Protein AF-A0A139N6Y9-F1 (afdb_monomer_lite)

Sequence (65 aa):
MITFCFLAAQ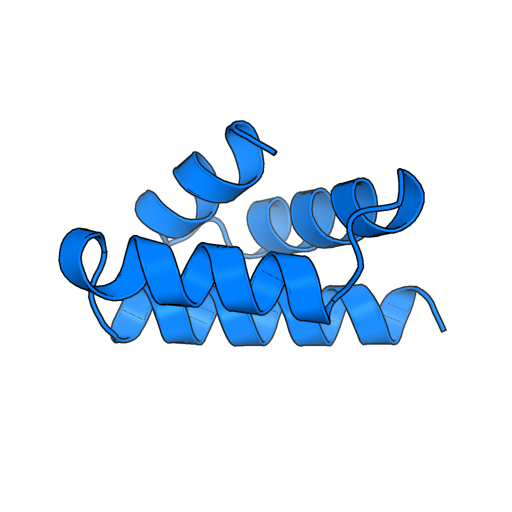GGVEPQLTSHAAANMKIGNDKAFLIAVISNALPFIGYPRSLNALRCVNEAADKLK

Organism: NCBI:txid315405

Foldseek 3Di:
DVVLLVDLQVPPNLVVNLVVLLVCVVVPCALVNQLVVLVVCCVPRHDVSSVSSNVSNVVSVVVVD

pLDDT: mean 97.57, std 2.85, range [78.19, 98.75]

Radius of gyration: 10.27 Å; chains: 1; bounding box: 25×18×28 Å

Secondary structure (DSSP, 8-state):
-HHHHHHHHH-S-HHHHHHHHHHHHHTT--HHHHHHHHHHHHHHHHHHHHHHHHHHHHHHHHTT-

Structure (mmCIF, N/CA/C/O backbone):
data_AF-A0A139N6Y9-F1
#
_entry.id   AF-A0A139N6Y9-F1
#
loop_
_atom_site.group_PDB
_atom_site.id
_atom_site.type_symbol
_atom_site.label_atom_id
_atom_site.label_alt_id
_atom_site.label_comp_id
_atom_site.label_asym_id
_atom_site.label_entity_id
_atom_site.label_seq_id
_atom_site.pdbx_PDB_ins_code
_atom_site.Cartn_x
_atom_site.Cartn_y
_atom_site.Cartn_z
_atom_site.occupancy
_atom_site.B_iso_or_equiv
_atom_site.auth_seq_id
_atom_site.auth_comp_id
_atom_site.auth_asym_id
_atom_site.auth_atom_id
_atom_site.pdbx_PDB_model_num
ATOM 1 N N . MET A 1 1 ? -3.740 10.401 0.062 1.00 95.25 1 MET A N 1
ATOM 2 C CA . MET A 1 1 ? -3.627 9.570 -1.154 1.00 95.25 1 MET A CA 1
ATOM 3 C C . MET A 1 1 ? -2.260 9.646 -1.839 1.00 95.25 1 MET A C 1
ATOM 5 O O . MET A 1 1 ? -1.576 8.635 -1.845 1.00 95.25 1 MET A O 1
ATOM 9 N N . ILE A 1 2 ? -1.810 10.798 -2.357 1.00 97.31 2 ILE A N 1
ATOM 10 C CA . ILE A 1 2 ? -0.558 10.884 -3.149 1.00 97.31 2 ILE A CA 1
ATOM 11 C C . ILE A 1 2 ? 0.687 10.328 -2.429 1.00 97.31 2 ILE A C 1
ATOM 13 O O . ILE A 1 2 ? 1.448 9.562 -3.012 1.00 97.31 2 ILE A O 1
ATOM 17 N N . THR A 1 3 ? 0.836 10.607 -1.131 1.00 98.25 3 THR A N 1
ATOM 18 C CA . THR A 1 3 ? 1.946 10.090 -0.315 1.00 98.25 3 THR A CA 1
ATOM 19 C C . THR A 1 3 ? 1.957 8.565 -0.233 1.00 98.25 3 THR A C 1
ATOM 21 O O . THR A 1 3 ? 3.016 7.960 -0.313 1.00 98.25 3 THR A O 1
ATOM 24 N N . PHE A 1 4 ? 0.789 7.922 -0.131 1.00 98.56 4 PHE A N 1
ATOM 25 C CA . PHE A 1 4 ? 0.701 6.458 -0.119 1.00 98.56 4 PHE A CA 1
ATOM 26 C C . PHE A 1 4 ? 1.209 5.866 -1.440 1.00 98.56 4 PHE A C 1
ATOM 28 O O . PHE A 1 4 ? 1.972 4.905 -1.414 1.00 98.56 4 PHE A O 1
ATOM 35 N N . CYS A 1 5 ? 0.861 6.475 -2.579 1.00 98.44 5 CYS A N 1
ATOM 36 C CA . CYS A 1 5 ? 1.343 6.032 -3.887 1.00 98.44 5 CYS A CA 1
ATOM 37 C C . CYS A 1 5 ? 2.870 6.156 -4.003 1.00 98.44 5 CYS A C 1
ATOM 39 O O . CYS A 1 5 ? 3.522 5.228 -4.473 1.00 98.44 5 CYS A O 1
ATOM 41 N N . PHE A 1 6 ? 3.451 7.266 -3.536 1.00 98.38 6 PHE A N 1
ATOM 42 C CA . PHE A 1 6 ? 4.905 7.457 -3.564 1.00 98.38 6 PHE A CA 1
ATOM 43 C C . PHE A 1 6 ? 5.645 6.500 -2.634 1.00 98.38 6 PHE A C 1
ATOM 45 O O . PHE A 1 6 ? 6.647 5.928 -3.047 1.00 98.38 6 PHE A O 1
ATOM 52 N N . LEU A 1 7 ? 5.134 6.253 -1.427 1.00 98.62 7 LEU A N 1
ATOM 53 C CA . LEU A 1 7 ? 5.738 5.288 -0.505 1.00 98.62 7 LEU A CA 1
ATOM 54 C C . LEU A 1 7 ? 5.657 3.852 -1.047 1.00 98.62 7 LEU A C 1
ATOM 56 O O . LEU A 1 7 ? 6.638 3.113 -0.974 1.00 98.62 7 LEU A O 1
ATOM 60 N N . ALA A 1 8 ? 4.524 3.471 -1.652 1.00 98.44 8 ALA A N 1
ATOM 61 C CA . ALA A 1 8 ? 4.369 2.173 -2.310 1.00 98.44 8 ALA A CA 1
ATOM 62 C C . ALA A 1 8 ? 5.339 2.014 -3.492 1.00 98.44 8 ALA A C 1
ATOM 64 O O . ALA A 1 8 ? 5.933 0.952 -3.673 1.00 98.44 8 ALA A O 1
ATOM 65 N N . ALA A 1 9 ? 5.536 3.078 -4.274 1.00 98.25 9 ALA A N 1
ATOM 66 C CA . ALA A 1 9 ? 6.478 3.082 -5.384 1.00 98.25 9 ALA A CA 1
ATOM 67 C C . ALA A 1 9 ? 7.942 3.106 -4.929 1.00 98.25 9 ALA A C 1
ATOM 69 O O . ALA A 1 9 ? 8.766 2.494 -5.596 1.00 98.25 9 ALA A O 1
ATOM 70 N N . GLN A 1 10 ? 8.286 3.774 -3.826 1.00 97.81 10 GLN A N 1
ATOM 71 C CA . GLN A 1 10 ? 9.663 3.895 -3.340 1.00 97.81 10 GLN A CA 1
ATOM 72 C C . GLN A 1 10 ? 10.220 2.551 -2.844 1.00 97.81 10 GLN A C 1
ATOM 74 O O . GLN A 1 10 ? 11.324 2.167 -3.232 1.00 97.81 10 GLN A O 1
ATOM 79 N N . GLY A 1 11 ? 9.435 1.810 -2.052 1.00 93.88 11 GLY A N 1
ATOM 80 C CA . GLY A 1 11 ? 9.874 0.573 -1.393 1.00 93.88 11 GLY A CA 1
ATOM 81 C C . GLY A 1 11 ? 10.859 0.812 -0.236 1.00 93.88 11 GLY A C 1
ATOM 82 O O . GLY A 1 11 ? 11.443 1.887 -0.119 1.00 93.88 11 GLY A O 1
ATOM 83 N N . GLY A 1 12 ? 11.017 -0.177 0.656 1.00 96.31 12 GLY A N 1
ATOM 84 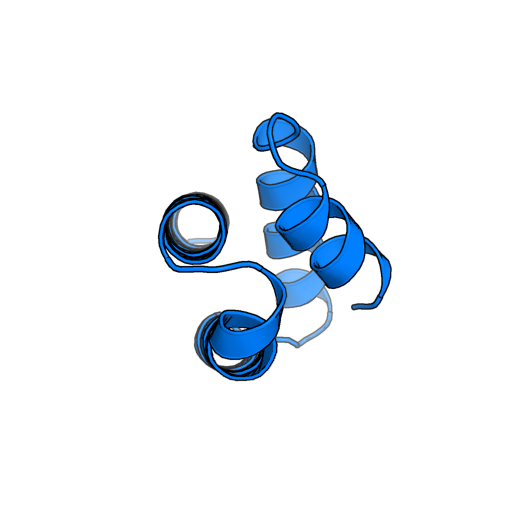C CA . GLY A 1 12 ? 11.905 -0.069 1.829 1.00 96.31 12 GLY A CA 1
ATOM 85 C C . GLY A 1 12 ? 11.442 0.940 2.889 1.00 96.31 12 GLY A C 1
ATOM 86 O O . GLY A 1 12 ? 12.225 1.367 3.734 1.00 96.31 12 GLY A O 1
ATOM 87 N N . VAL A 1 13 ? 10.177 1.358 2.813 1.00 98.31 13 VAL A N 1
ATOM 88 C CA . VAL A 1 13 ? 9.527 2.351 3.684 1.00 98.31 13 VAL A CA 1
ATOM 89 C C . VAL A 1 13 ? 8.203 1.806 4.230 1.00 98.31 13 VAL A C 1
ATOM 91 O O . VAL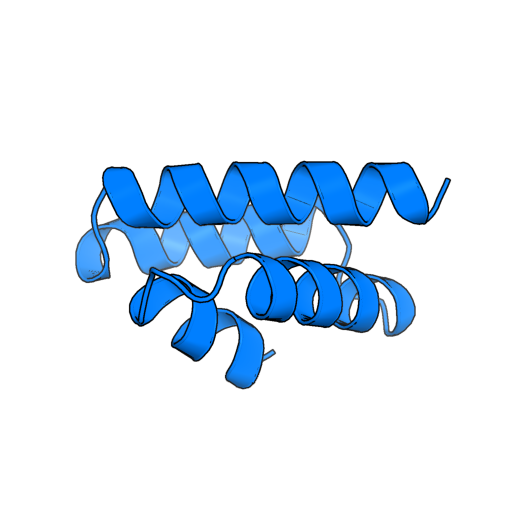 A 1 13 ? 7.215 2.523 4.384 1.00 98.31 13 VAL A O 1
ATOM 94 N N . GLU A 1 14 ? 8.145 0.497 4.477 1.00 98.25 14 GLU A N 1
ATOM 95 C CA . GLU A 1 14 ? 6.930 -0.210 4.877 1.00 98.25 14 GLU A CA 1
ATOM 96 C C . GLU A 1 14 ? 6.285 0.326 6.170 1.00 98.25 14 GLU A C 1
ATOM 98 O O . GLU A 1 14 ? 5.060 0.448 6.184 1.00 98.25 14 GLU A O 1
ATOM 103 N N . PRO A 1 15 ? 7.023 0.733 7.226 1.00 98.25 15 PRO A N 1
ATOM 104 C CA . PRO A 1 15 ? 6.410 1.363 8.400 1.00 98.25 15 PRO A CA 1
ATOM 105 C C . PRO A 1 15 ? 5.638 2.652 8.066 1.00 98.25 15 PRO A C 1
ATOM 107 O O . PRO A 1 15 ? 4.535 2.867 8.575 1.00 98.25 15 PRO A O 1
ATOM 110 N N . GLN A 1 16 ? 6.188 3.490 7.183 1.00 98.69 16 GLN A N 1
ATOM 111 C CA . GLN A 1 16 ? 5.562 4.721 6.701 1.00 98.69 16 GLN A CA 1
ATOM 112 C C . GLN A 1 16 ? 4.383 4.397 5.781 1.00 98.69 16 GLN A C 1
ATOM 114 O O . GLN A 1 16 ? 3.327 5.019 5.866 1.00 98.69 16 GLN A O 1
ATOM 119 N N . LEU A 1 17 ? 4.525 3.391 4.917 1.00 98.69 17 LEU A N 1
ATOM 120 C CA . LEU A 1 17 ? 3.442 2.949 4.048 1.00 98.69 17 LEU A CA 1
ATOM 121 C C . LEU A 1 17 ? 2.240 2.444 4.862 1.00 98.69 17 LEU A C 1
ATOM 123 O O . LEU A 1 17 ? 1.109 2.839 4.579 1.00 98.69 17 LEU A O 1
ATOM 127 N N . THR A 1 18 ? 2.472 1.647 5.910 1.00 98.69 18 THR A N 1
ATOM 128 C CA . THR A 1 18 ? 1.424 1.164 6.822 1.00 98.69 18 THR A CA 1
ATOM 129 C C . THR A 1 18 ? 0.757 2.318 7.580 1.00 98.69 18 THR A C 1
ATOM 131 O O . THR A 1 18 ? -0.471 2.354 7.675 1.00 98.69 18 THR A O 1
ATOM 134 N N . SER A 1 19 ? 1.518 3.299 8.088 1.00 98.25 19 SER A N 1
ATOM 135 C CA . SER A 1 19 ? 0.930 4.450 8.795 1.00 98.25 19 SER A CA 1
ATOM 136 C C . SER A 1 19 ? 0.080 5.326 7.867 1.00 98.25 19 SER A C 1
ATOM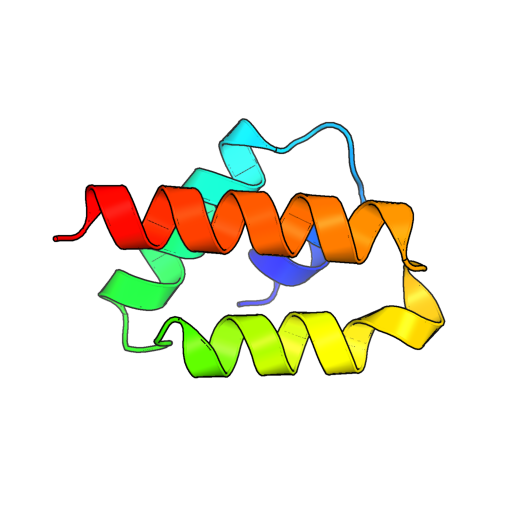 138 O O . SER A 1 19 ? -1.031 5.722 8.232 1.00 98.25 19 SER A O 1
ATOM 140 N N . HIS A 1 20 ? 0.536 5.558 6.634 1.00 98.44 20 HIS A N 1
ATOM 141 C CA . HIS A 1 20 ? -0.234 6.284 5.629 1.00 98.44 20 HIS A CA 1
ATOM 142 C C . HIS A 1 20 ? -1.439 5.486 5.113 1.00 98.44 20 HIS A C 1
ATOM 144 O O . HIS A 1 20 ? -2.465 6.096 4.813 1.00 98.44 20 HIS A O 1
ATOM 150 N N . ALA A 1 21 ? -1.377 4.154 5.041 1.00 98.56 21 ALA A N 1
ATOM 151 C CA . ALA A 1 21 ? -2.544 3.324 4.739 1.00 98.56 21 ALA A CA 1
ATOM 152 C C . ALA A 1 21 ? -3.629 3.484 5.818 1.00 98.56 21 ALA A C 1
ATOM 154 O O . ALA A 1 21 ? -4.777 3.787 5.492 1.00 98.56 21 ALA A O 1
ATOM 155 N N . ALA A 1 22 ? -3.254 3.398 7.099 1.00 98.38 22 ALA A N 1
ATOM 156 C CA . ALA A 1 22 ? -4.181 3.602 8.213 1.00 98.38 22 ALA A CA 1
ATOM 157 C C . ALA A 1 22 ? -4.784 5.018 8.213 1.00 98.38 22 ALA A C 1
ATOM 159 O O . ALA A 1 22 ? -5.984 5.189 8.424 1.00 98.38 22 ALA A O 1
ATOM 160 N N . ALA A 1 23 ? -3.970 6.041 7.933 1.00 98.06 23 ALA A N 1
ATOM 161 C CA . ALA A 1 23 ? -4.447 7.416 7.818 1.00 98.06 23 ALA A CA 1
ATOM 162 C C . ALA A 1 23 ? -5.460 7.591 6.674 1.00 98.06 23 ALA A C 1
ATOM 164 O O . ALA A 1 23 ? -6.456 8.282 6.862 1.00 98.06 23 ALA A O 1
ATOM 165 N N . ASN A 1 24 ? -5.249 6.945 5.517 1.00 98.38 24 ASN A N 1
ATOM 166 C CA . ASN A 1 24 ? -6.216 6.975 4.412 1.00 98.38 24 ASN A CA 1
ATOM 167 C C . ASN A 1 24 ? -7.558 6.335 4.822 1.00 98.38 24 ASN A C 1
ATOM 169 O O . ASN A 1 24 ? -8.604 6.922 4.554 1.00 98.38 24 ASN A O 1
ATOM 173 N N . MET A 1 25 ? -7.543 5.203 5.535 1.00 98.12 25 MET A N 1
ATOM 174 C CA . MET A 1 25 ? -8.776 4.559 6.016 1.00 98.12 25 MET A CA 1
ATOM 175 C C . MET A 1 25 ? -9.554 5.434 7.005 1.00 98.12 25 MET A C 1
ATOM 177 O O . MET A 1 25 ? -10.776 5.512 6.921 1.00 98.12 25 MET A O 1
ATOM 181 N N . LYS A 1 26 ? -8.862 6.171 7.884 1.00 96.94 26 LYS A N 1
ATOM 182 C CA . LYS A 1 26 ? -9.498 7.114 8.825 1.00 96.94 26 LYS A CA 1
ATOM 183 C C . LYS A 1 26 ? -10.194 8.299 8.150 1.00 96.94 26 LYS A C 1
ATOM 185 O O . LYS A 1 26 ? -11.052 8.915 8.772 1.00 96.94 26 LYS A O 1
ATOM 190 N N . ILE A 1 27 ? -9.833 8.623 6.907 1.00 96.69 27 ILE A N 1
ATOM 191 C CA . ILE A 1 27 ? -10.444 9.715 6.131 1.00 96.69 27 ILE A CA 1
ATOM 192 C C . ILE A 1 27 ? -11.403 9.205 5.042 1.00 96.69 27 ILE A C 1
ATOM 194 O O . ILE A 1 27 ? -11.735 9.952 4.126 1.00 96.69 27 ILE A O 1
ATOM 198 N N . GLY A 1 28 ? -11.841 7.943 5.128 1.00 96.06 28 GLY A N 1
ATOM 199 C CA . GLY A 1 28 ? -12.883 7.370 4.266 1.00 96.06 28 GLY A CA 1
ATOM 200 C C . GLY A 1 28 ? -12.390 6.556 3.066 1.00 96.06 28 GLY A C 1
ATOM 201 O O . GLY A 1 28 ? -13.207 5.957 2.376 1.00 96.06 28 GLY A O 1
ATOM 202 N N . ASN A 1 29 ? -11.078 6.472 2.827 1.00 97.94 29 ASN A N 1
ATOM 203 C CA . ASN A 1 29 ? -10.517 5.605 1.786 1.00 97.94 29 ASN A CA 1
ATOM 204 C C . ASN A 1 29 ? -10.331 4.194 2.344 1.00 97.94 29 ASN A C 1
ATOM 206 O O . ASN A 1 29 ? -9.288 3.883 2.925 1.00 97.94 29 ASN A O 1
ATOM 210 N N . ASP A 1 30 ? -11.356 3.360 2.203 1.00 97.00 30 ASP A N 1
ATOM 211 C CA . ASP A 1 30 ? -11.371 2.019 2.775 1.00 97.00 30 ASP A CA 1
ATOM 212 C C . ASP A 1 30 ? -10.277 1.083 2.213 1.00 97.00 30 ASP A C 1
ATOM 214 O O . ASP A 1 30 ? -9.528 1.383 1.275 1.00 97.00 30 ASP A O 1
ATOM 218 N N . LYS A 1 31 ? -10.171 -0.100 2.823 1.00 98.12 31 LYS A N 1
ATOM 219 C CA . LYS A 1 31 ? -9.207 -1.129 2.424 1.00 98.12 31 LYS A CA 1
ATOM 220 C C . LYS A 1 31 ? -9.344 -1.526 0.950 1.00 98.12 31 LYS A C 1
ATOM 222 O O . LYS A 1 31 ? -8.326 -1.717 0.286 1.00 98.12 31 LYS A O 1
ATOM 227 N N . ALA A 1 32 ? -10.569 -1.674 0.449 1.00 98.44 32 ALA A N 1
ATOM 228 C CA . ALA A 1 32 ? -10.817 -2.112 -0.922 1.00 98.44 32 ALA A CA 1
ATOM 229 C C . ALA A 1 32 ? -10.341 -1.056 -1.928 1.00 98.44 32 ALA A C 1
ATOM 231 O O . ALA A 1 32 ? -9.682 -1.391 -2.914 1.00 98.44 32 ALA A O 1
ATOM 232 N N . PHE A 1 33 ? -10.575 0.220 -1.627 1.00 98.56 33 PHE A N 1
ATOM 233 C CA . PHE A 1 33 ? -10.086 1.340 -2.414 1.00 98.56 33 PHE A CA 1
ATOM 234 C C . PHE A 1 33 ? -8.555 1.358 -2.494 1.00 98.56 33 PHE A C 1
ATOM 236 O O . PHE A 1 33 ? -7.994 1.465 -3.584 1.00 98.56 33 PHE A O 1
ATOM 243 N N . LEU A 1 34 ? -7.851 1.171 -1.372 1.00 98.69 34 LEU A N 1
ATOM 244 C CA . LEU A 1 34 ? -6.383 1.124 -1.384 1.00 98.69 34 LEU A CA 1
ATOM 245 C C . LEU A 1 34 ? -5.833 -0.066 -2.185 1.00 98.69 34 LEU A C 1
ATOM 247 O O . LEU A 1 34 ? -4.827 0.079 -2.881 1.00 98.69 34 LEU A O 1
ATOM 251 N N . ILE A 1 35 ? -6.500 -1.223 -2.145 1.00 98.75 35 ILE A N 1
ATOM 252 C CA . ILE A 1 35 ? -6.147 -2.384 -2.979 1.00 98.75 35 ILE A CA 1
ATOM 253 C C . ILE A 1 35 ? -6.338 -2.063 -4.468 1.00 98.75 35 ILE A C 1
ATOM 255 O O . ILE A 1 35 ? -5.478 -2.411 -5.280 1.00 98.75 35 ILE A O 1
ATOM 259 N N . ALA A 1 36 ? -7.414 -1.364 -4.837 1.00 98.75 36 ALA A N 1
ATOM 260 C CA . ALA A 1 36 ? -7.641 -0.927 -6.214 1.00 98.75 36 ALA A CA 1
ATOM 261 C C . ALA A 1 36 ? -6.548 0.048 -6.690 1.00 98.75 36 ALA A C 1
ATOM 263 O O . ALA A 1 36 ? -6.031 -0.102 -7.797 1.00 98.75 36 ALA A O 1
ATOM 264 N N . VAL A 1 37 ? -6.124 0.983 -5.831 1.00 98.56 37 VAL A N 1
ATOM 265 C CA . VAL A 1 37 ? -5.001 1.895 -6.111 1.00 98.56 37 VAL A CA 1
ATOM 266 C C . VAL A 1 37 ? -3.697 1.121 -6.335 1.00 98.56 37 VAL A C 1
ATOM 268 O O . VAL A 1 37 ? -3.005 1.370 -7.320 1.00 98.56 37 VAL A O 1
ATOM 271 N N . ILE A 1 38 ? -3.372 0.147 -5.476 1.00 98.62 38 ILE A N 1
ATOM 272 C CA . ILE A 1 38 ? -2.184 -0.710 -5.656 1.00 98.62 38 ILE A CA 1
ATOM 273 C C . ILE A 1 38 ? -2.270 -1.503 -6.968 1.00 98.62 38 ILE A C 1
ATOM 275 O O . ILE A 1 38 ? -1.270 -1.636 -7.673 1.00 98.62 38 ILE A O 1
ATOM 279 N N . SER A 1 39 ? -3.456 -2.015 -7.302 1.00 98.44 39 SER A N 1
ATOM 280 C CA . SER A 1 39 ? -3.689 -2.799 -8.520 1.00 98.44 39 SER A CA 1
ATOM 281 C C . SER A 1 39 ? -3.497 -1.954 -9.778 1.00 98.44 39 SER A C 1
ATOM 283 O O . SER A 1 39 ? -2.882 -2.411 -10.736 1.00 98.44 39 SER A O 1
ATOM 285 N N . ASN A 1 40 ? -3.949 -0.698 -9.757 1.00 98.25 40 ASN A N 1
ATOM 286 C CA . ASN A 1 40 ? -3.703 0.253 -10.839 1.00 98.25 40 ASN A CA 1
ATOM 287 C C . ASN A 1 40 ? -2.211 0.611 -10.964 1.00 98.25 40 ASN A C 1
ATOM 289 O O . ASN A 1 40 ? -1.707 0.770 -12.072 1.00 98.25 40 ASN A O 1
ATOM 293 N N . ALA A 1 41 ? -1.492 0.682 -9.840 1.00 97.94 41 ALA A N 1
ATOM 294 C CA . ALA A 1 41 ? -0.062 0.975 -9.816 1.00 97.94 41 ALA A CA 1
ATOM 295 C C . ALA A 1 41 ? 0.828 -0.212 -10.243 1.00 97.94 41 ALA A C 1
ATOM 297 O O . ALA A 1 41 ? 1.997 -0.003 -10.570 1.00 97.94 41 ALA A O 1
ATOM 298 N N . LEU A 1 42 ? 0.302 -1.444 -10.252 1.00 98.19 42 LEU A N 1
ATOM 299 C CA . LEU A 1 42 ? 1.065 -2.674 -10.504 1.00 98.19 42 LEU A CA 1
ATOM 300 C C . LEU A 1 42 ? 1.911 -2.643 -11.791 1.00 98.19 42 LEU A C 1
ATOM 302 O O . LEU A 1 42 ? 3.081 -3.022 -11.704 1.00 98.19 42 LEU A O 1
ATOM 306 N N . PRO A 1 43 ? 1.419 -2.155 -12.949 1.00 98.38 43 PRO A N 1
ATOM 307 C CA . PRO A 1 43 ? 2.230 -2.067 -14.166 1.00 98.38 43 PRO A CA 1
ATOM 308 C C . PRO A 1 43 ? 3.442 -1.131 -14.037 1.00 98.38 43 PRO A C 1
ATOM 310 O O . PRO A 1 43 ? 4.399 -1.268 -14.790 1.00 98.38 43 PRO A O 1
ATOM 313 N N . PHE A 1 44 ? 3.412 -0.190 -13.088 1.00 98.00 44 PHE A N 1
ATOM 314 C CA . PHE A 1 44 ? 4.443 0.835 -12.912 1.00 98.00 44 PHE A CA 1
ATOM 315 C C . PHE A 1 44 ? 5.464 0.486 -11.826 1.00 98.00 44 PHE A C 1
ATOM 317 O O . PHE A 1 44 ? 6.616 0.902 -11.915 1.00 98.00 44 PHE A O 1
ATOM 324 N N . ILE A 1 45 ? 5.051 -0.252 -10.790 1.00 98.00 45 ILE A N 1
ATOM 325 C CA . ILE A 1 45 ? 5.906 -0.561 -9.627 1.00 98.00 45 ILE A CA 1
ATOM 326 C C . ILE A 1 45 ? 6.261 -2.051 -9.503 1.00 98.00 45 ILE A C 1
ATOM 328 O O . ILE A 1 45 ? 7.145 -2.402 -8.720 1.00 98.00 45 ILE A O 1
ATOM 332 N N . GLY A 1 46 ? 5.609 -2.920 -10.283 1.00 98.44 46 GLY A N 1
ATOM 333 C CA . GLY A 1 46 ? 5.841 -4.363 -10.321 1.00 98.44 46 GLY A CA 1
ATOM 334 C C . GLY A 1 46 ? 5.309 -5.129 -9.103 1.00 98.44 46 GLY A C 1
ATOM 335 O O . GLY A 1 46 ? 5.019 -4.571 -8.04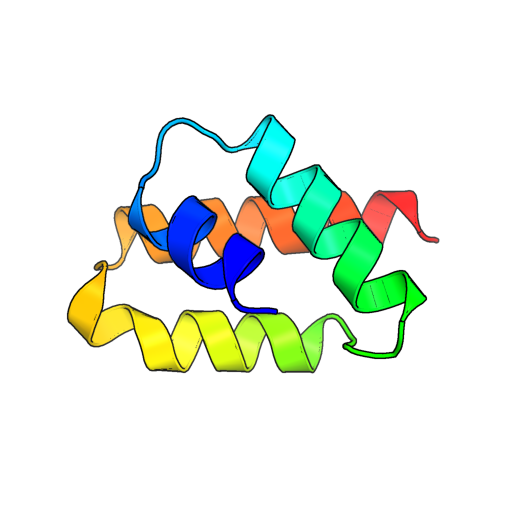3 1.00 98.44 46 GLY A O 1
ATOM 336 N N . TYR A 1 47 ? 5.227 -6.457 -9.242 1.00 98.19 47 TYR A N 1
ATOM 337 C CA . TYR A 1 47 ? 4.702 -7.346 -8.200 1.00 98.19 47 TYR A CA 1
ATOM 338 C C . TYR A 1 47 ? 5.384 -7.208 -6.832 1.00 98.19 47 TYR A C 1
ATOM 340 O O . TYR A 1 47 ? 4.652 -7.120 -5.849 1.00 98.19 47 TYR A O 1
ATOM 348 N N . PRO A 1 48 ? 6.727 -7.152 -6.706 1.00 98.06 48 PRO A N 1
ATOM 349 C CA . PRO A 1 48 ? 7.361 -7.111 -5.387 1.00 98.06 48 PRO A CA 1
ATOM 350 C C . PRO A 1 48 ? 6.883 -5.934 -4.525 1.00 98.06 48 PRO A C 1
ATOM 352 O O . PRO A 1 48 ? 6.544 -6.110 -3.356 1.00 98.06 48 PRO A O 1
ATOM 355 N N . ARG A 1 49 ? 6.778 -4.737 -5.116 1.00 98.31 49 ARG A N 1
ATOM 356 C CA . ARG A 1 49 ? 6.336 -3.532 -4.399 1.00 98.31 49 ARG A CA 1
ATOM 357 C C . ARG A 1 49 ? 4.834 -3.543 -4.143 1.00 98.31 49 ARG A C 1
ATOM 359 O O . ARG A 1 49 ? 4.408 -3.221 -3.036 1.00 98.31 49 ARG A O 1
ATOM 366 N N . SER A 1 50 ? 4.034 -3.979 -5.118 1.00 98.56 50 SER A N 1
ATOM 367 C CA . SER A 1 50 ? 2.588 -4.140 -4.931 1.00 98.56 50 SER A CA 1
ATOM 368 C C . SER A 1 50 ? 2.260 -5.136 -3.814 1.00 98.56 50 SER A C 1
ATOM 370 O O . SER A 1 50 ? 1.394 -4.857 -2.989 1.00 98.56 50 SER A O 1
ATOM 372 N N . LEU A 1 51 ? 2.972 -6.263 -3.724 1.00 98.50 51 LEU A N 1
ATOM 373 C CA . LEU A 1 51 ? 2.779 -7.259 -2.665 1.00 98.50 51 LEU A CA 1
ATOM 374 C C . LEU A 1 51 ? 3.177 -6.717 -1.283 1.00 98.50 51 LEU A C 1
ATOM 376 O O . LEU A 1 51 ? 2.426 -6.903 -0.322 1.00 98.50 51 LEU A O 1
ATOM 380 N N . ASN A 1 52 ? 4.289 -5.978 -1.179 1.00 98.56 52 ASN A N 1
ATOM 381 C CA . ASN A 1 52 ? 4.652 -5.285 0.063 1.00 98.56 52 ASN A CA 1
ATOM 382 C C . ASN A 1 52 ? 3.571 -4.276 0.478 1.00 98.56 52 ASN A C 1
ATOM 384 O O . ASN A 1 52 ? 3.183 -4.234 1.645 1.00 98.56 52 ASN A O 1
ATOM 388 N N . ALA A 1 53 ? 3.034 -3.511 -0.476 1.00 98.62 53 ALA A N 1
ATOM 389 C CA . ALA A 1 53 ? 1.960 -2.560 -0.217 1.00 98.62 53 ALA A CA 1
ATOM 390 C C . ALA A 1 53 ? 0.666 -3.246 0.248 1.00 98.62 53 ALA A C 1
ATOM 392 O O . ALA A 1 53 ? 0.032 -2.769 1.190 1.00 98.62 53 ALA A O 1
ATOM 393 N N . LEU A 1 54 ? 0.297 -4.388 -0.345 1.00 98.69 54 LEU A N 1
ATOM 394 C CA . LEU A 1 54 ? -0.856 -5.182 0.095 1.00 98.69 54 LEU A CA 1
ATOM 395 C C . LEU A 1 54 ? -0.686 -5.673 1.537 1.00 98.69 54 LEU A C 1
ATOM 397 O O . LEU A 1 54 ? -1.627 -5.578 2.326 1.00 98.69 54 LEU A O 1
ATOM 401 N N . ARG A 1 55 ? 0.513 -6.142 1.910 1.00 98.75 55 ARG A N 1
ATOM 402 C CA . ARG A 1 55 ? 0.824 -6.505 3.301 1.00 98.75 55 ARG A CA 1
ATOM 403 C C . ARG A 1 55 ? 0.641 -5.310 4.243 1.00 98.75 55 ARG A C 1
ATOM 405 O O . ARG A 1 55 ? -0.071 -5.440 5.234 1.00 98.75 55 ARG A O 1
ATOM 412 N N . CYS A 1 56 ? 1.201 -4.145 3.908 1.00 98.69 56 CYS A N 1
ATOM 413 C CA . CYS A 1 56 ? 1.046 -2.916 4.697 1.00 98.69 56 CYS A CA 1
ATOM 414 C C . CYS A 1 56 ? -0.425 -2.494 4.858 1.00 98.69 56 CYS A C 1
ATOM 416 O O . CYS A 1 56 ? -0.841 -2.102 5.947 1.00 98.69 56 CYS A O 1
ATOM 418 N N . VAL A 1 57 ? -1.232 -2.593 3.795 1.00 98.69 57 VAL A N 1
ATOM 419 C CA . VAL A 1 57 ? -2.676 -2.303 3.840 1.00 98.69 57 VAL A CA 1
ATOM 420 C C . VAL A 1 57 ? -3.413 -3.280 4.760 1.00 98.69 57 VAL A C 1
ATOM 422 O O . VAL A 1 57 ? -4.273 -2.851 5.528 1.00 98.69 57 VAL A O 1
ATOM 425 N N . ASN A 1 58 ? -3.078 -4.573 4.722 1.00 98.56 58 ASN A N 1
ATOM 426 C CA . ASN A 1 58 ? -3.665 -5.567 5.624 1.00 98.56 58 ASN A CA 1
ATOM 427 C C . ASN A 1 58 ? -3.319 -5.276 7.091 1.00 98.56 58 ASN A C 1
ATOM 429 O O . ASN A 1 58 ? -4.224 -5.193 7.915 1.00 98.56 58 ASN A O 1
ATOM 433 N N . GLU A 1 59 ? -2.045 -5.024 7.396 1.00 98.56 59 GLU A N 1
ATOM 434 C CA . GLU A 1 59 ? -1.596 -4.670 8.750 1.00 98.56 59 GLU A CA 1
ATOM 435 C C . GLU A 1 59 ? -2.253 -3.388 9.272 1.00 98.56 59 GLU A C 1
ATOM 437 O O . GLU A 1 59 ? -2.599 -3.294 10.449 1.00 98.56 59 GLU A O 1
ATOM 442 N N . ALA A 1 60 ? -2.423 -2.384 8.408 1.00 98.19 60 ALA A N 1
ATOM 443 C CA . ALA A 1 60 ? -3.108 -1.148 8.758 1.00 98.19 60 ALA A CA 1
ATOM 444 C C . ALA A 1 60 ? -4.587 -1.392 9.084 1.00 98.19 60 ALA A C 1
ATOM 446 O O . ALA A 1 60 ? -5.078 -0.876 10.085 1.00 98.19 60 ALA A O 1
ATOM 447 N N . ALA A 1 61 ? -5.277 -2.193 8.267 1.00 98.06 61 ALA A N 1
ATOM 448 C CA . ALA A 1 61 ? -6.673 -2.549 8.497 1.00 98.06 61 ALA A CA 1
ATOM 449 C C . ALA A 1 61 ? -6.858 -3.347 9.796 1.00 98.06 61 ALA A C 1
ATOM 451 O O . ALA A 1 61 ? -7.811 -3.097 10.528 1.00 98.06 61 ALA A O 1
ATOM 452 N N . ASP A 1 62 ? -5.945 -4.269 10.112 1.00 97.19 62 ASP A N 1
ATOM 453 C CA . ASP A 1 62 ? -6.021 -5.067 11.339 1.00 97.19 62 ASP A CA 1
ATOM 454 C C . ASP A 1 62 ? -5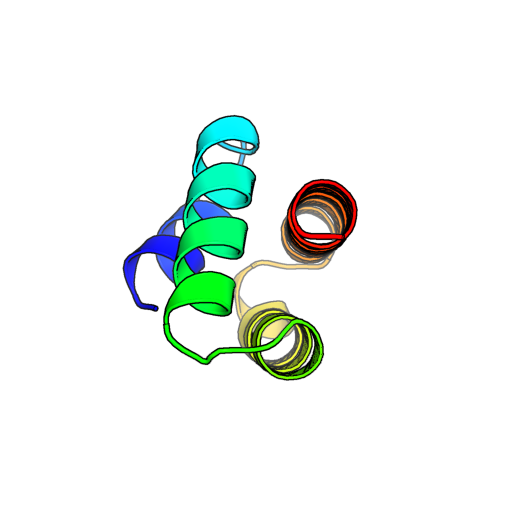.829 -4.227 12.609 1.00 97.19 62 ASP A C 1
ATOM 456 O O . ASP A 1 62 ? -6.435 -4.536 13.628 1.00 97.19 62 ASP A O 1
ATOM 460 N N . LYS A 1 63 ? -5.058 -3.134 12.544 1.00 92.56 63 LYS A N 1
ATOM 461 C CA . LYS A 1 63 ? -4.880 -2.185 13.661 1.00 92.56 63 LYS A CA 1
ATOM 462 C C . LYS A 1 63 ? -6.050 -1.213 13.861 1.00 92.56 63 LYS A C 1
ATOM 464 O O . LYS A 1 63 ? -6.039 -0.470 14.839 1.00 92.56 63 LYS A O 1
ATOM 469 N N . LEU A 1 64 ? -6.975 -1.133 12.904 1.00 89.62 64 LEU A N 1
ATOM 470 C CA . LEU A 1 64 ? -8.140 -0.237 12.946 1.00 89.62 64 LEU A CA 1
ATOM 471 C C . LEU A 1 64 ? -9.441 -0.952 13.323 1.00 89.62 64 LEU A C 1
ATOM 473 O O . LEU A 1 64 ? -10.453 -0.276 13.501 1.00 89.62 64 LEU A O 1
ATOM 477 N N . LYS A 1 65 ? -9.410 -2.285 13.406 1.00 78.19 65 LYS A N 1
ATOM 478 C CA . LYS A 1 65 ? -10.441 -3.075 14.085 1.00 78.19 65 LYS A CA 1
ATOM 479 C C . LYS A 1 65 ? -10.401 -2.784 15.581 1.00 78.19 65 LYS A C 1
ATOM 481 O O . LYS A 1 65 ? -11.499 -2.754 16.172 1.00 78.19 65 LYS A O 1
#

InterPro domains:
  IPR029032 AhpD-like [G3DSA:1.20.1290.10] (1-64)
  IPR029032 AhpD-like [SSF69118] (1-63)
  IPR052512 4-carboxymuconolactone decarboxylase/NDH-1 regulator [PTHR33570] (1-63)